Protein AF-A0A2D6AYZ5-F1 (afdb_monomer)

Nearest PDB structures (foldseek):
  2lf4-assembly1_A  TM=3.415E-01  e=2.436E+00  Human immunodeficiency virus 1
  5k36-assembly1_J  TM=4.087E-01  e=3.664E+00  Saccharomyces cerevisiae S288C
  2jkg-assembly1_A  TM=5.433E-01  e=9.497E+00  Plasmodium falciparum
  1mgp-assembly1_A  TM=2.808E-01  e=2.987E+00  Thermotoga maritima

Solvent-accessible surface area (backbone atoms only — not comparable to full-atom values): 4022 Å² total; per-residue (Å²): 124,46,80,45,79,40,80,42,96,89,58,65,73,46,78,42,76,49,35,72,70,55,52,50,51,55,31,61,76,70,68,50,56,93,87,56,80,88,50,68,65,59,54,51,51,52,50,51,53,52,52,49,54,52,54,77,68,47,79,81,77,84,125

Radius of gyration: 13.85 Å; Cα contacts (8 Å, |Δi|>4): 44; chains: 1; bounding box: 28×22×46 Å

Mean predicted aligned error: 5.87 Å

pLDDT: mean 87.5, std 10.52, range [50.47, 95.62]

Sequence (63 aa):
MEKRIIKLPQGGDLEVLLTPNFLEVVRSHFNLNNTIDVDDNHIRLFIYGSTKSALDKSPIVDE

Structure (mmCIF, N/CA/C/O backbone):
data_AF-A0A2D6AYZ5-F1
#
_entry.id   AF-A0A2D6AYZ5-F1
#
loop_
_atom_site.group_PDB
_atom_site.id
_atom_site.type_symbol
_atom_site.label_atom_id
_atom_site.label_alt_id
_atom_site.label_comp_id
_atom_site.label_asym_id
_atom_site.label_entity_id
_atom_site.label_seq_id
_atom_site.pdbx_PDB_ins_code
_atom_site.Cartn_x
_atom_site.Cartn_y
_atom_site.Cartn_z
_atom_site.occupancy
_atom_site.B_iso_or_equiv
_atom_site.auth_seq_id
_atom_site.auth_comp_id
_atom_site.auth_asym_id
_atom_site.auth_atom_id
_atom_site.pdbx_PDB_model_num
ATOM 1 N N . MET A 1 1 ? -9.097 12.867 3.173 1.00 73.31 1 MET A N 1
ATOM 2 C CA . MET A 1 1 ? -8.043 12.289 2.312 1.00 73.31 1 MET A CA 1
ATOM 3 C C . MET A 1 1 ? -6.719 12.765 2.871 1.00 73.31 1 MET A C 1
ATOM 5 O O . MET A 1 1 ? -6.602 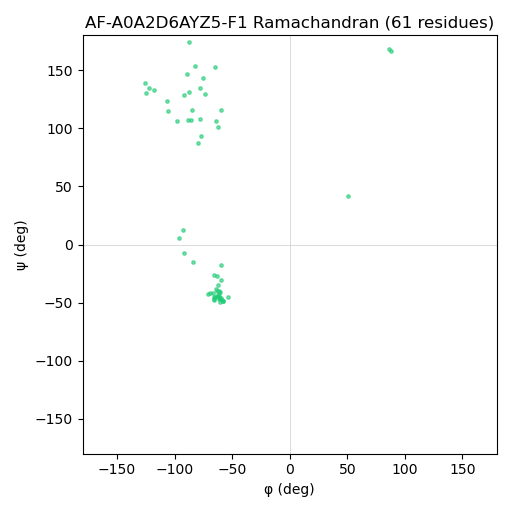13.955 3.129 1.00 73.31 1 MET A O 1
ATOM 9 N N . GLU A 1 2 ? -5.781 11.858 3.116 1.00 89.25 2 GLU A N 1
ATOM 10 C CA . GLU A 1 2 ? -4.489 12.160 3.747 1.00 89.25 2 GLU A CA 1
ATOM 11 C C . GLU A 1 2 ? -3.364 11.819 2.769 1.00 89.25 2 GLU A C 1
ATOM 13 O O . GLU A 1 2 ? -3.389 10.754 2.159 1.00 89.25 2 GLU A O 1
ATOM 18 N N . LYS A 1 3 ? -2.389 12.715 2.591 1.00 93.38 3 LYS A N 1
ATOM 19 C CA . LYS A 1 3 ? -1.146 12.379 1.889 1.00 93.38 3 LYS A CA 1
ATOM 20 C C . LYS A 1 3 ? -0.157 11.808 2.894 1.00 93.38 3 LYS A C 1
ATOM 22 O O . LYS A 1 3 ? 0.074 12.428 3.929 1.00 93.38 3 LYS A O 1
ATOM 27 N N . ARG A 1 4 ? 0.454 10.674 2.563 1.00 92.69 4 ARG A N 1
ATOM 28 C CA . ARG A 1 4 ? 1.485 10.042 3.382 1.00 92.69 4 ARG A CA 1
ATOM 29 C C . ARG A 1 4 ? 2.743 9.799 2.564 1.00 92.69 4 ARG A C 1
ATOM 31 O O . ARG A 1 4 ? 2.664 9.397 1.406 1.00 92.69 4 ARG A O 1
ATOM 38 N N . ILE A 1 5 ? 3.893 10.052 3.181 1.00 94.06 5 ILE A N 1
ATOM 39 C CA . ILE A 1 5 ? 5.210 9.803 2.594 1.00 94.06 5 ILE A CA 1
ATOM 40 C C . ILE A 1 5 ? 5.796 8.568 3.268 1.00 94.06 5 ILE A C 1
ATOM 42 O O . ILE A 1 5 ? 6.082 8.596 4.463 1.00 94.06 5 ILE A O 1
ATOM 46 N N . ILE A 1 6 ? 5.986 7.499 2.499 1.00 92.19 6 ILE A N 1
ATOM 47 C CA . ILE A 1 6 ? 6.520 6.224 2.982 1.00 92.19 6 ILE A CA 1
ATOM 48 C C . ILE A 1 6 ? 7.951 6.063 2.477 1.00 92.19 6 ILE A C 1
ATOM 50 O O . ILE A 1 6 ? 8.201 6.086 1.271 1.00 92.19 6 ILE A O 1
ATOM 54 N N . LYS A 1 7 ? 8.900 5.877 3.400 1.00 91.44 7 LYS A N 1
ATOM 55 C CA . LYS A 1 7 ? 10.314 5.662 3.064 1.00 91.44 7 LYS A CA 1
ATOM 56 C C . LYS A 1 7 ? 10.532 4.260 2.502 1.00 91.44 7 LYS A C 1
ATOM 58 O O . LYS A 1 7 ? 10.120 3.259 3.098 1.00 91.44 7 LYS A O 1
ATOM 63 N N . LEU A 1 8 ? 11.209 4.180 1.360 1.00 87.50 8 LEU A N 1
ATOM 64 C CA . LEU A 1 8 ? 11.535 2.906 0.731 1.00 87.50 8 LEU A CA 1
ATOM 65 C C . LEU A 1 8 ? 12.880 2.356 1.246 1.00 87.50 8 LEU A C 1
ATOM 67 O O . LEU A 1 8 ? 13.798 3.132 1.517 1.00 87.50 8 LEU A O 1
ATOM 71 N N . PRO A 1 9 ? 13.041 1.020 1.362 1.00 82.75 9 PRO A N 1
ATOM 72 C CA . PRO A 1 9 ? 14.258 0.408 1.907 1.00 82.75 9 PRO A CA 1
ATOM 73 C C . PRO A 1 9 ? 15.542 0.730 1.136 1.00 82.75 9 PRO A C 1
ATOM 75 O O . PRO A 1 9 ? 16.613 0.771 1.728 1.00 82.75 9 PRO A O 1
ATOM 78 N N . GLN A 1 10 ? 15.442 0.942 -0.179 1.00 84.25 10 GLN A N 1
ATOM 79 C CA . GLN A 1 10 ? 16.584 1.242 -1.055 1.00 84.25 10 GLN A CA 1
ATOM 80 C C . GLN A 1 10 ? 16.810 2.755 -1.227 1.00 84.25 10 GLN A C 1
ATOM 82 O O . GLN A 1 10 ? 17.572 3.1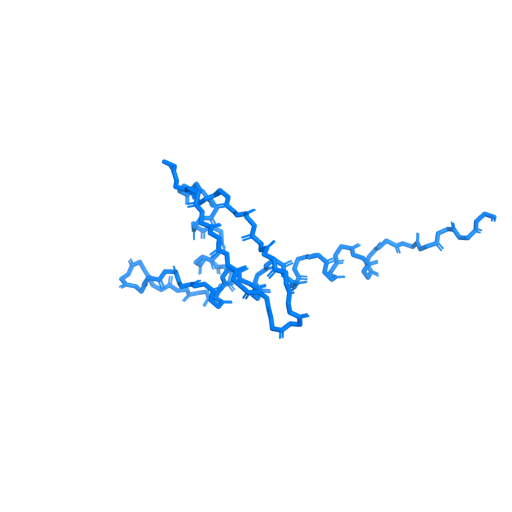76 -2.094 1.00 84.25 10 GLN A O 1
ATOM 87 N N . GLY A 1 11 ? 16.149 3.575 -0.404 1.00 84.69 11 GLY A N 1
ATOM 88 C CA . GLY A 1 11 ? 16.078 5.021 -0.577 1.00 84.69 11 GLY A CA 1
ATOM 89 C C . GLY A 1 11 ? 14.908 5.447 -1.467 1.00 84.69 11 GLY A C 1
ATOM 90 O O . GLY A 1 11 ? 14.269 4.629 -2.1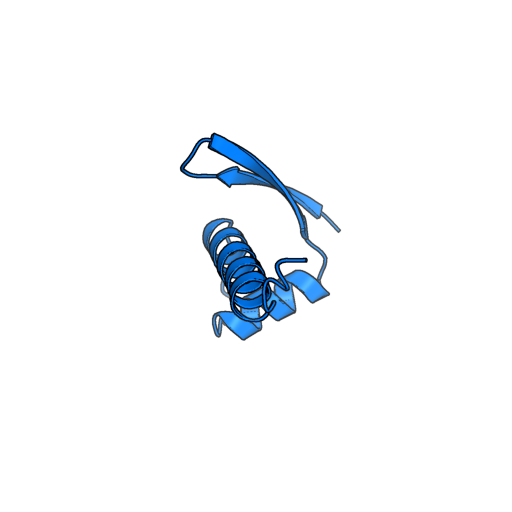28 1.00 84.69 11 GLY A O 1
ATOM 91 N N . GLY A 1 12 ? 14.614 6.746 -1.453 1.00 88.56 12 GLY A N 1
ATOM 92 C CA . GLY A 1 12 ? 13.451 7.322 -2.126 1.00 88.56 12 GLY A CA 1
ATOM 93 C C . GLY A 1 12 ? 12.170 7.289 -1.289 1.00 88.56 12 GLY A C 1
ATOM 94 O O . GLY A 1 12 ? 12.079 6.628 -0.248 1.00 88.56 12 GLY A O 1
ATOM 95 N N . ASP A 1 13 ? 11.182 8.030 -1.784 1.00 93.31 13 ASP A N 1
ATOM 96 C CA . ASP A 1 13 ? 9.937 8.328 -1.088 1.00 93.31 13 ASP A CA 1
ATOM 97 C C . ASP A 1 13 ? 8.752 7.908 -1.953 1.00 93.31 13 ASP A C 1
ATOM 99 O O . ASP A 1 13 ? 8.664 8.260 -3.129 1.00 93.31 13 ASP A O 1
ATOM 103 N N . LEU A 1 14 ? 7.827 7.164 -1.355 1.00 90.31 14 LEU A N 1
ATOM 104 C CA . LEU A 1 14 ? 6.545 6.847 -1.956 1.00 90.31 14 LEU A CA 1
ATOM 105 C C . LEU A 1 14 ? 5.499 7.811 -1.394 1.00 90.31 14 LEU A C 1
ATOM 107 O O . LEU A 1 14 ? 5.093 7.692 -0.237 1.00 90.31 14 LEU A O 1
ATOM 111 N N . GLU A 1 15 ? 5.078 8.773 -2.209 1.00 94.56 15 GLU A N 1
ATOM 112 C CA . GLU A 1 15 ? 3.969 9.664 -1.876 1.00 94.56 15 GLU A CA 1
ATOM 113 C C . GLU A 1 15 ? 2.646 8.986 -2.251 1.00 94.56 15 GLU A C 1
ATOM 115 O O . GLU A 1 15 ? 2.382 8.711 -3.421 1.00 94.56 15 GLU A O 1
ATOM 120 N N . VAL A 1 16 ? 1.809 8.704 -1.252 1.00 92.56 16 VAL A N 1
ATOM 121 C CA . VAL A 1 16 ? 0.529 8.010 -1.434 1.00 92.56 16 VAL A CA 1
ATOM 122 C C . VAL A 1 16 ? -0.608 8.869 -0.909 1.00 92.56 16 VAL A C 1
ATOM 124 O O . VAL A 1 16 ? -0.551 9.399 0.202 1.00 92.56 16 VAL A O 1
ATOM 127 N N . LEU A 1 17 ? -1.682 8.970 -1.691 1.00 94.25 17 LEU A N 1
ATOM 128 C CA . LEU A 1 17 ? -2.941 9.536 -1.227 1.00 94.25 17 LEU A CA 1
ATOM 129 C C . LEU A 1 17 ? -3.802 8.437 -0.594 1.00 94.25 17 LEU A C 1
ATOM 131 O O . LEU A 1 17 ? -4.388 7.604 -1.286 1.00 94.25 17 LEU A O 1
ATOM 135 N N . LEU A 1 18 ? -3.916 8.466 0.729 1.00 92.88 18 LEU A N 1
ATOM 136 C CA . LEU A 1 18 ? -4.740 7.555 1.512 1.00 92.88 18 LEU A CA 1
ATOM 137 C C . LEU A 1 18 ? -6.201 8.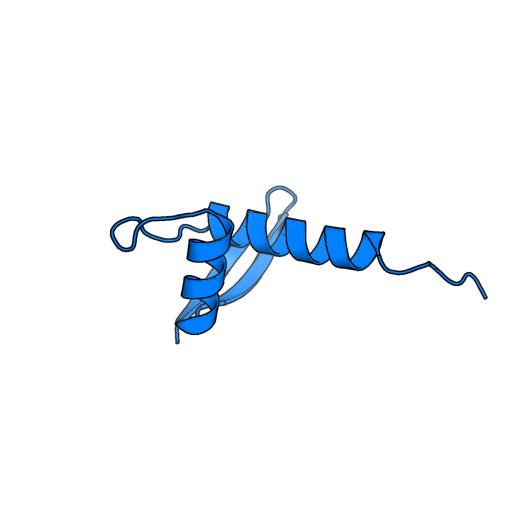005 1.452 1.00 92.88 18 LEU A C 1
ATOM 139 O O . LEU A 1 18 ? -6.699 8.792 2.267 1.00 92.88 18 LEU A O 1
ATOM 143 N N . THR A 1 19 ? -6.893 7.535 0.419 1.00 94.62 19 THR A N 1
ATOM 144 C CA . THR A 1 19 ? -8.353 7.637 0.327 1.00 94.62 19 THR A CA 1
ATOM 145 C C . THR A 1 19 ? -9.010 6.505 1.127 1.00 94.62 19 THR A C 1
ATOM 147 O O . THR A 1 19 ? -8.398 5.446 1.275 1.00 94.62 19 THR A O 1
ATOM 150 N N . PRO A 1 20 ? -10.251 6.675 1.624 1.00 93.50 20 PRO A N 1
ATOM 151 C CA . PRO A 1 20 ? -10.960 5.600 2.323 1.00 93.50 20 PRO A CA 1
ATOM 152 C C . PRO A 1 20 ? -11.039 4.310 1.496 1.00 93.50 20 PRO A C 1
ATOM 154 O O . PRO A 1 20 ? -10.679 3.248 1.987 1.00 93.50 20 PRO A O 1
ATOM 157 N N . ASN A 1 21 ? -11.372 4.432 0.206 1.00 94.44 21 ASN A N 1
ATOM 158 C CA . ASN A 1 21 ? -11.428 3.300 -0.720 1.00 94.44 21 ASN A CA 1
ATOM 159 C C . ASN A 1 21 ? -10.067 2.600 -0.875 1.00 94.44 21 ASN A C 1
ATOM 161 O O . ASN A 1 21 ? -9.988 1.378 -0.891 1.00 94.44 21 ASN A O 1
ATOM 165 N N . PHE A 1 22 ? -8.968 3.360 -0.946 1.00 93.31 22 PHE A N 1
ATOM 166 C CA . PHE A 1 22 ? -7.632 2.763 -0.988 1.00 93.31 22 PHE A CA 1
ATOM 167 C C . PHE A 1 22 ? -7.331 1.953 0.280 1.00 93.31 22 PHE A C 1
ATOM 169 O O . PHE A 1 22 ? -6.859 0.822 0.189 1.00 93.31 22 PHE A O 1
ATOM 176 N N . LEU A 1 23 ? -7.638 2.502 1.459 1.00 93.56 23 LEU A N 1
ATOM 177 C CA . LEU A 1 23 ? -7.423 1.809 2.731 1.00 93.56 23 LEU A CA 1
ATOM 178 C C . LEU A 1 23 ? -8.282 0.543 2.846 1.00 93.56 23 LEU A C 1
ATOM 180 O O . LEU A 1 23 ? -7.792 -0.468 3.342 1.00 93.56 23 LEU A O 1
ATOM 184 N N . GLU A 1 24 ? -9.524 0.566 2.362 1.00 94.12 24 GLU A N 1
ATOM 185 C CA . GLU A 1 24 ? -10.391 -0.618 2.299 1.00 94.12 24 GLU A CA 1
ATOM 186 C C . GLU A 1 24 ? -9.804 -1.711 1.401 1.00 94.12 24 GLU A C 1
ATOM 188 O O . GLU A 1 24 ? -9.753 -2.875 1.802 1.00 94.12 24 GLU A O 1
ATOM 193 N N . VAL A 1 25 ? -9.285 -1.345 0.225 1.00 94.88 25 VAL A N 1
ATOM 194 C CA . VAL A 1 25 ? -8.620 -2.291 -0.683 1.00 94.88 25 VAL A CA 1
ATOM 195 C C . VAL A 1 25 ? -7.385 -2.909 -0.025 1.00 94.88 25 VAL A C 1
ATOM 197 O O . VAL A 1 25 ? -7.217 -4.128 -0.072 1.00 94.88 25 VAL A O 1
ATOM 200 N N . VAL A 1 26 ? -6.546 -2.105 0.635 1.00 95.12 26 VAL A N 1
ATOM 201 C CA . VAL A 1 26 ? -5.362 -2.610 1.352 1.00 95.12 26 VAL A CA 1
ATOM 202 C C . VAL A 1 26 ? -5.773 -3.545 2.495 1.00 95.12 26 VAL A C 1
ATOM 204 O O . VAL A 1 26 ? -5.203 -4.628 2.626 1.00 95.12 26 VAL A O 1
ATOM 207 N N . ARG A 1 27 ? -6.795 -3.185 3.287 1.00 95.62 27 ARG A N 1
ATOM 208 C CA . ARG A 1 27 ? -7.334 -4.054 4.351 1.00 95.62 27 ARG A CA 1
ATOM 209 C C . ARG A 1 27 ? -7.821 -5.383 3.792 1.00 95.62 27 ARG A C 1
ATOM 211 O O . ARG A 1 27 ? -7.460 -6.424 4.330 1.00 95.62 27 ARG A O 1
ATOM 218 N N . SER A 1 28 ? -8.598 -5.351 2.710 1.00 94.81 28 SER A N 1
ATOM 219 C CA . SER A 1 28 ? -9.120 -6.554 2.062 1.00 94.81 28 SER A CA 1
ATOM 220 C C . SER A 1 28 ? -7.992 -7.447 1.538 1.00 94.81 28 SER A C 1
ATOM 222 O O . SER A 1 28 ? -8.019 -8.653 1.767 1.00 94.81 28 SER A O 1
ATOM 224 N N . HIS A 1 29 ? -6.956 -6.860 0.927 1.00 95.25 29 HIS A N 1
ATOM 225 C CA . HIS A 1 29 ? -5.809 -7.602 0.401 1.00 95.25 29 HIS A CA 1
ATOM 226 C C . HIS A 1 29 ? -5.042 -8.375 1.485 1.00 95.25 29 HIS A C 1
ATOM 228 O O . HIS A 1 29 ? -4.636 -9.511 1.258 1.00 95.25 29 HIS A O 1
ATOM 234 N N . PHE A 1 30 ? -4.867 -7.781 2.670 1.00 95.00 30 PHE A N 1
ATOM 235 C CA . PHE A 1 30 ? -4.181 -8.413 3.806 1.00 95.00 30 PHE A CA 1
ATOM 236 C C . PHE A 1 30 ? -5.127 -9.088 4.808 1.00 95.00 30 PHE A C 1
ATOM 238 O O . PHE A 1 30 ? -4.676 -9.555 5.852 1.00 95.00 30 PHE A O 1
ATOM 245 N N . ASN A 1 31 ? -6.428 -9.146 4.506 1.00 94.56 31 ASN A N 1
ATOM 246 C CA . ASN A 1 31 ? -7.468 -9.670 5.390 1.00 94.56 31 ASN A CA 1
ATOM 247 C C . ASN A 1 31 ? -7.428 -9.059 6.810 1.00 94.56 31 ASN A C 1
ATOM 249 O O . ASN A 1 31 ? -7.561 -9.756 7.819 1.00 94.56 31 ASN A O 1
ATOM 253 N N . LEU A 1 32 ? -7.200 -7.745 6.889 1.00 92.88 32 LEU A N 1
ATOM 254 C CA . LEU A 1 32 ? -7.133 -7.014 8.152 1.00 92.88 32 LEU A CA 1
ATOM 255 C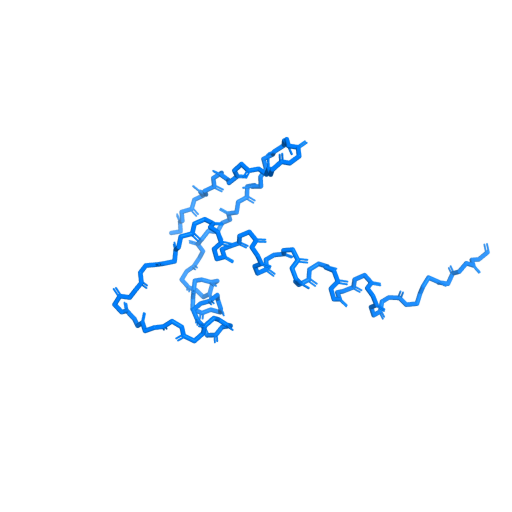 C . LEU A 1 32 ? -8.538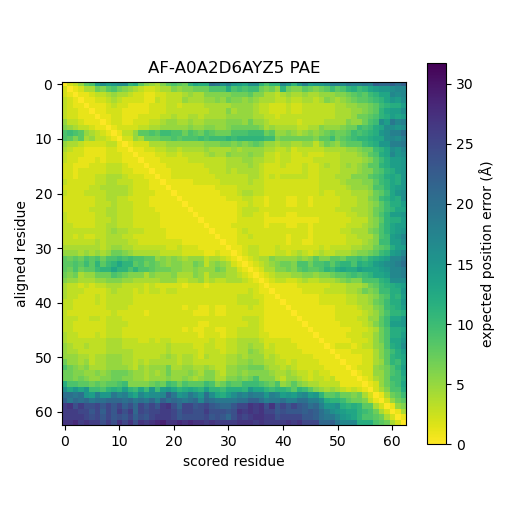 -6.755 8.694 1.00 92.88 32 LEU A C 1
ATOM 257 O O . LEU A 1 32 ? -9.416 -6.271 7.979 1.00 92.88 32 LEU A O 1
ATOM 261 N N . ASN A 1 33 ? -8.728 -7.000 9.990 1.00 89.94 33 ASN A N 1
ATOM 262 C CA . ASN A 1 33 ? -9.940 -6.579 10.688 1.00 89.94 33 ASN A CA 1
ATOM 263 C C . ASN A 1 33 ? -10.022 -5.038 10.727 1.00 89.94 33 ASN A C 1
ATOM 265 O O . ASN A 1 33 ? -9.001 -4.349 10.749 1.00 89.94 33 ASN A O 1
ATOM 269 N N . ASN A 1 34 ? -11.234 -4.485 10.798 1.00 83.12 34 ASN A N 1
ATOM 270 C CA . ASN A 1 34 ? -11.492 -3.044 10.888 1.00 83.12 34 ASN A CA 1
ATOM 271 C C . ASN A 1 34 ? -10.863 -2.382 12.125 1.00 83.12 34 ASN A C 1
ATOM 273 O O . ASN A 1 34 ? -10.688 -1.169 12.149 1.00 83.12 34 ASN A O 1
ATOM 277 N N . THR A 1 35 ? -10.490 -3.173 13.131 1.00 84.56 35 THR A N 1
ATOM 278 C CA . THR A 1 35 ? -9.795 -2.713 14.339 1.00 84.56 35 THR A CA 1
ATOM 279 C C . THR A 1 35 ? -8.278 -2.602 14.181 1.00 84.56 35 THR A C 1
ATOM 281 O O . THR A 1 35 ? -7.635 -2.010 15.039 1.00 84.56 35 THR 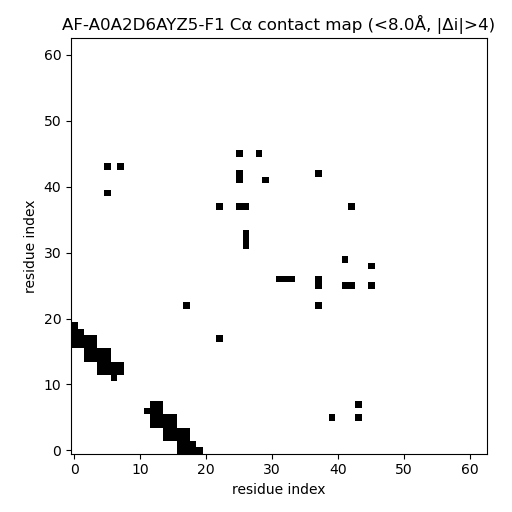A O 1
ATOM 284 N N . ILE A 1 36 ? -7.693 -3.201 13.139 1.00 86.50 36 ILE A N 1
ATOM 285 C CA . ILE A 1 36 ? -6.250 -3.148 12.878 1.00 86.50 36 ILE A CA 1
ATOM 286 C C . ILE A 1 36 ? -5.977 -1.963 11.961 1.00 86.50 36 ILE A C 1
ATOM 288 O O . ILE A 1 36 ? -6.611 -1.835 10.913 1.00 86.50 36 ILE A O 1
ATOM 292 N N . ASP A 1 37 ? -5.041 -1.101 12.335 1.00 89.00 37 ASP A N 1
ATOM 293 C CA . ASP A 1 37 ? -4.660 0.028 11.494 1.00 89.00 37 ASP A CA 1
ATOM 294 C C . ASP A 1 37 ? -3.789 -0.407 10.315 1.00 89.00 37 ASP A C 1
ATOM 296 O O . ASP A 1 37 ? -2.937 -1.291 10.416 1.00 89.00 37 ASP A O 1
ATOM 300 N N . VAL A 1 38 ? -4.008 0.247 9.174 1.00 92.88 38 VAL A N 1
ATOM 301 C CA . VAL A 1 38 ? -3.161 0.087 7.991 1.00 92.88 38 VAL A CA 1
ATOM 302 C C . VAL A 1 38 ? -1.893 0.905 8.205 1.00 92.88 38 VAL A C 1
ATOM 304 O O . VAL A 1 38 ? -1.920 2.138 8.160 1.00 92.88 3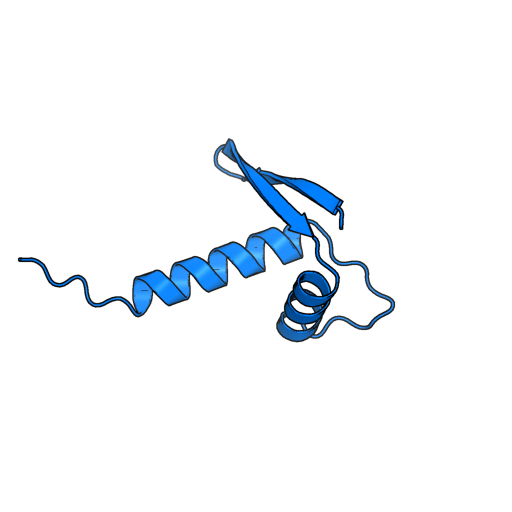8 VAL A O 1
ATOM 307 N N . ASP A 1 39 ? -0.787 0.208 8.434 1.00 93.31 39 ASP A N 1
ATOM 308 C CA . ASP A 1 39 ? 0.534 0.822 8.549 1.00 93.31 39 ASP A CA 1
ATOM 309 C C . ASP A 1 39 ? 1.247 0.972 7.190 1.00 93.31 39 ASP A C 1
ATOM 311 O O . ASP A 1 39 ? 0.802 0.499 6.136 1.00 93.31 39 ASP A O 1
ATOM 315 N N . ASP A 1 40 ? 2.402 1.627 7.229 1.00 92.81 40 ASP A N 1
ATOM 316 C CA . ASP A 1 40 ? 3.214 1.909 6.049 1.00 92.81 40 ASP A CA 1
ATOM 317 C C . ASP A 1 40 ? 3.788 0.643 5.396 1.00 92.81 40 ASP A C 1
ATOM 319 O O . ASP A 1 40 ? 4.028 0.627 4.186 1.00 92.81 40 ASP A O 1
ATOM 323 N N . ASN A 1 41 ? 3.981 -0.442 6.157 1.00 92.62 41 ASN A N 1
ATOM 324 C CA . ASN A 1 41 ? 4.453 -1.709 5.604 1.00 92.62 41 ASN A CA 1
ATOM 325 C C . ASN A 1 41 ? 3.369 -2.366 4.750 1.00 92.62 41 ASN A C 1
ATOM 327 O O . ASN A 1 41 ? 3.687 -2.836 3.656 1.00 92.62 41 ASN A O 1
ATOM 331 N N . HIS A 1 42 ? 2.111 -2.357 5.200 1.00 94.62 42 HIS A N 1
ATOM 332 C CA . HIS A 1 42 ? 0.987 -2.848 4.400 1.00 94.62 42 HIS A CA 1
ATOM 333 C C . HIS A 1 42 ? 0.901 -2.084 3.077 1.00 94.62 42 HIS A C 1
ATOM 335 O O . HIS A 1 42 ? 0.862 -2.688 2.006 1.00 94.62 42 HIS A O 1
ATOM 341 N N . ILE A 1 43 ? 0.959 -0.752 3.134 1.00 94.25 43 ILE A N 1
ATOM 342 C CA . ILE A 1 43 ? 0.890 0.099 1.940 1.00 94.25 43 ILE A CA 1
ATOM 343 C C . ILE A 1 43 ? 2.065 -0.190 0.995 1.00 94.25 43 ILE A C 1
ATOM 345 O O . ILE A 1 43 ? 1.860 -0.399 -0.204 1.00 94.25 43 ILE A O 1
ATOM 349 N N . ARG A 1 44 ? 3.292 -0.264 1.525 1.00 92.94 44 ARG A N 1
ATOM 350 C CA . ARG A 1 44 ? 4.498 -0.548 0.735 1.00 92.94 44 ARG A CA 1
ATOM 351 C C . ARG A 1 44 ? 4.427 -1.911 0.050 1.00 92.94 44 ARG A C 1
ATOM 353 O O . ARG A 1 44 ? 4.731 -2.009 -1.136 1.00 92.94 44 ARG A O 1
ATOM 360 N N . LEU A 1 45 ? 4.042 -2.955 0.784 1.00 93.12 45 LEU A N 1
ATOM 361 C CA . LEU A 1 45 ? 3.948 -4.316 0.253 1.00 93.12 45 LEU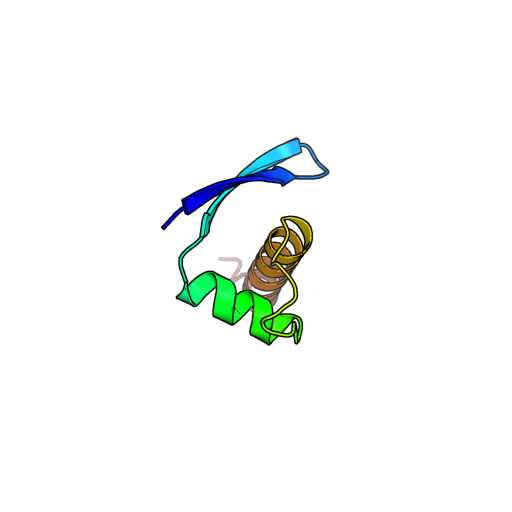 A CA 1
ATOM 362 C C . LEU A 1 45 ? 2.842 -4.435 -0.797 1.00 93.12 45 LEU A C 1
ATOM 364 O O . LEU A 1 45 ? 3.070 -5.042 -1.842 1.00 93.12 45 LEU A O 1
ATOM 368 N N . PHE A 1 46 ? 1.685 -3.811 -0.560 1.00 95.06 46 PHE A N 1
ATOM 369 C CA . PHE A 1 46 ? 0.577 -3.796 -1.514 1.00 95.06 46 PHE A CA 1
ATOM 370 C C . PHE A 1 46 ? 0.976 -3.151 -2.841 1.00 95.06 46 PHE A C 1
ATOM 372 O O . PHE A 1 46 ? 0.765 -3.733 -3.907 1.00 95.06 46 PHE A O 1
ATOM 379 N N . ILE A 1 47 ? 1.582 -1.962 -2.784 1.00 92.31 47 ILE A N 1
ATOM 380 C CA . ILE A 1 47 ? 1.996 -1.229 -3.984 1.00 92.31 47 ILE A CA 1
ATOM 381 C C . ILE A 1 47 ? 3.094 -1.998 -4.719 1.00 92.31 47 ILE A C 1
ATOM 383 O O . ILE A 1 47 ? 2.986 -2.199 -5.926 1.00 92.31 47 ILE A O 1
ATOM 387 N N . TYR A 1 48 ? 4.104 -2.506 -4.007 1.00 89.75 48 TYR A N 1
ATOM 388 C CA . TYR A 1 48 ? 5.161 -3.312 -4.618 1.00 89.75 48 TYR A CA 1
ATOM 389 C C . TYR A 1 48 ? 4.605 -4.557 -5.323 1.00 89.75 48 TYR A C 1
ATOM 391 O O . TYR A 1 48 ? 4.932 -4.807 -6.482 1.00 89.75 48 TYR A O 1
ATOM 399 N N . GLY A 1 49 ? 3.732 -5.316 -4.652 1.00 89.38 49 GLY A N 1
ATOM 400 C CA . GLY A 1 49 ? 3.118 -6.517 -5.217 1.00 89.38 49 GLY A CA 1
ATOM 401 C C . GLY A 1 49 ? 2.234 -6.218 -6.428 1.00 89.38 49 GLY A C 1
ATOM 402 O O . GLY A 1 49 ? 2.291 -6.941 -7.424 1.00 89.38 49 GLY A O 1
ATOM 403 N N . SER A 1 50 ? 1.470 -5.125 -6.375 1.00 89.38 50 SER A N 1
ATOM 404 C CA . SER A 1 50 ? 0.606 -4.680 -7.475 1.00 89.38 50 SER A CA 1
ATOM 405 C C . SER A 1 50 ? 1.422 -4.264 -8.698 1.00 89.38 50 SER A C 1
ATOM 407 O O . SER A 1 50 ? 1.150 -4.731 -9.803 1.00 89.38 50 SER A O 1
ATOM 409 N N . THR A 1 51 ? 2.464 -3.451 -8.505 1.00 86.56 51 THR A N 1
ATOM 410 C CA . THR A 1 51 ? 3.353 -3.009 -9.588 1.00 86.56 51 THR A CA 1
ATOM 411 C C . THR A 1 51 ? 4.118 -4.179 -10.189 1.00 86.56 51 THR A C 1
ATOM 413 O O . THR A 1 51 ? 4.159 -4.315 -11.407 1.00 86.56 51 THR A O 1
ATOM 416 N N . LYS A 1 52 ? 4.671 -5.070 -9.356 1.00 87.56 52 LYS A N 1
ATOM 417 C CA . LYS A 1 52 ? 5.365 -6.266 -9.839 1.00 87.56 52 LYS A CA 1
ATOM 418 C C . LYS A 1 52 ? 4.433 -7.150 -10.668 1.00 87.56 52 LYS A C 1
ATOM 420 O O . LYS A 1 52 ? 4.783 -7.526 -11.775 1.00 87.56 52 LYS A O 1
ATOM 425 N N . SER A 1 53 ? 3.219 -7.398 -10.180 1.00 86.38 53 SER A N 1
ATOM 426 C CA . SER A 1 53 ? 2.222 -8.189 -10.912 1.00 86.38 53 SER A CA 1
ATOM 427 C C . SER A 1 53 ? 1.818 -7.550 -12.242 1.00 86.38 53 SER A C 1
ATOM 429 O O . SER A 1 53 ? 1.522 -8.268 -13.192 1.00 86.38 53 SER A O 1
ATOM 431 N N . ALA A 1 54 ? 1.767 -6.216 -12.313 1.00 85.31 54 ALA A N 1
ATOM 432 C CA . ALA A 1 54 ? 1.485 -5.497 -13.552 1.00 85.31 54 ALA A CA 1
ATOM 433 C C . ALA A 1 54 ? 2.639 -5.623 -14.559 1.00 85.31 54 ALA A C 1
ATOM 435 O O . ALA A 1 54 ? 2.384 -5.863 -15.735 1.00 85.31 54 ALA A O 1
ATOM 436 N N . LEU A 1 55 ? 3.888 -5.523 -14.093 1.00 82.56 55 LEU A N 1
ATOM 437 C CA . LEU A 1 55 ? 5.083 -5.711 -14.920 1.00 82.56 55 LEU A CA 1
ATOM 438 C C . LEU A 1 55 ? 5.202 -7.153 -15.424 1.00 82.56 55 LEU A C 1
ATOM 440 O O . LEU A 1 55 ? 5.378 -7.360 -16.617 1.00 82.56 55 LEU A O 1
ATOM 444 N N . ASP A 1 56 ? 5.018 -8.140 -14.546 1.00 84.50 56 ASP A N 1
ATOM 445 C CA . ASP A 1 56 ? 5.103 -9.566 -14.889 1.00 84.50 56 ASP A CA 1
ATOM 446 C C . ASP A 1 56 ? 4.030 -9.984 -15.915 1.00 84.50 56 ASP A C 1
ATOM 448 O O . ASP A 1 56 ? 4.215 -10.934 -16.673 1.00 84.50 56 ASP A O 1
ATOM 452 N N . LYS A 1 57 ? 2.888 -9.285 -15.941 1.00 79.19 57 LYS A N 1
ATOM 453 C CA . LYS A 1 57 ? 1.788 -9.521 -16.891 1.00 79.19 57 LYS A CA 1
ATOM 454 C C . LYS A 1 57 ? 1.884 -8.683 -18.161 1.00 79.19 57 LYS A C 1
ATOM 456 O O . LYS A 1 57 ? 1.075 -8.891 -19.063 1.00 79.19 57 LYS A O 1
ATOM 461 N N . SER A 1 58 ? 2.822 -7.744 -18.234 1.00 67.06 58 SER A N 1
ATOM 462 C CA . SER A 1 58 ? 3.071 -6.979 -19.445 1.00 67.06 58 SER A CA 1
ATOM 463 C C . SER A 1 58 ? 4.030 -7.793 -20.314 1.00 67.06 58 SER A C 1
ATOM 465 O O . SER A 1 58 ? 5.206 -7.884 -19.961 1.00 67.06 58 SER A O 1
ATOM 467 N N . PRO A 1 59 ? 3.588 -8.412 -21.428 1.00 58.25 59 PRO A N 1
ATOM 468 C CA . PRO A 1 59 ? 4.540 -8.936 -22.391 1.00 58.25 59 PRO A CA 1
ATOM 469 C C . PRO A 1 59 ? 5.367 -7.741 -22.852 1.00 58.25 59 PRO A C 1
ATOM 471 O O . PRO A 1 59 ? 4.827 -6.780 -23.401 1.00 58.25 59 PRO A O 1
ATOM 474 N N . ILE A 1 60 ? 6.661 -7.758 -22.554 1.00 62.28 60 ILE A N 1
ATOM 475 C CA . ILE A 1 60 ? 7.597 -6.864 -23.218 1.00 62.28 60 ILE A CA 1
ATOM 476 C C . ILE A 1 60 ? 7.521 -7.283 -24.687 1.00 62.28 60 ILE A C 1
ATOM 478 O O . ILE A 1 60 ? 7.990 -8.353 -25.065 1.00 62.28 60 ILE A O 1
ATOM 482 N N . VAL A 1 61 ? 6.790 -6.508 -25.483 1.00 58.47 61 VAL A N 1
ATOM 483 C CA . VAL A 1 61 ? 6.896 -6.553 -26.937 1.00 58.47 61 VAL A CA 1
ATOM 484 C C . VAL A 1 61 ? 8.178 -5.789 -27.227 1.00 58.47 61 VAL A C 1
ATOM 486 O O . VAL A 1 61 ? 8.180 -4.561 -27.228 1.00 58.47 61 VAL A O 1
ATOM 489 N N . ASP A 1 62 ? 9.284 -6.523 -27.324 1.00 54.75 62 ASP A N 1
ATOM 490 C CA . ASP A 1 62 ? 10.503 -6.007 -27.937 1.00 54.75 62 ASP A CA 1
ATOM 491 C C . ASP A 1 62 ? 10.162 -5.735 -29.416 1.00 54.75 62 ASP A C 1
ATOM 493 O O . ASP A 1 62 ? 9.931 -6.679 -30.178 1.00 54.75 62 ASP A O 1
ATOM 497 N N . GLU A 1 63 ? 10.023 -4.457 -29.786 1.00 50.47 63 GLU A N 1
ATOM 498 C CA . GLU A 1 63 ? 9.961 -3.990 -31.186 1.00 50.47 63 GLU A CA 1
ATOM 499 C C . GLU A 1 63 ? 11.362 -3.892 -31.804 1.00 50.47 63 GLU A C 1
ATOM 501 O O . GLU A 1 63 ? 12.291 -3.401 -31.118 1.00 50.47 63 GLU A O 1
#

Foldseek 3Di:
DDWDWAADPVGDTDTDDDDVVVQVVLCVVVVNDPPDDDDSVSVVVVVVVVVVVVVVPDPPPPD

Secondary structure (DSSP, 8-state):
-EEEEEE-TTS-EEEEEE-HHHHHHHHHHTT--TTS---HHHHHHHHHHHHHHHHHTS-----